Protein AF-A0A8E2AGN6-F1 (afdb_monomer_lite)

Structure (mmCIF, N/CA/C/O backbone):
data_AF-A0A8E2AGN6-F1
#
_entry.id   AF-A0A8E2AGN6-F1
#
loop_
_atom_site.group_PDB
_atom_site.id
_atom_site.type_symbol
_atom_site.label_atom_id
_atom_site.label_alt_id
_atom_site.label_comp_id
_atom_site.label_asym_id
_atom_site.label_entity_id
_atom_site.label_seq_id
_atom_site.pdbx_PDB_ins_code
_atom_site.Cartn_x
_atom_site.Cartn_y
_atom_site.Cartn_z
_atom_site.occupancy
_atom_site.B_iso_or_equiv
_atom_site.auth_seq_id
_atom_site.auth_comp_id
_atom_site.auth_asym_id
_atom_site.auth_atom_id
_atom_site.pdbx_PDB_model_num
ATOM 1 N N . MET A 1 1 ? 11.044 -13.886 -12.024 1.00 54.53 1 MET A N 1
ATOM 2 C CA . MET A 1 1 ? 12.203 -13.247 -11.364 1.00 54.53 1 MET A CA 1
ATOM 3 C C . MET A 1 1 ? 12.486 -14.068 -10.123 1.00 54.53 1 MET A C 1
ATOM 5 O O . MET A 1 1 ? 11.530 -14.394 -9.435 1.00 54.53 1 MET A O 1
ATOM 9 N N . ASN A 1 2 ? 13.735 -14.453 -9.877 1.00 53.62 2 ASN A N 1
ATOM 10 C CA . ASN A 1 2 ? 14.093 -15.436 -8.844 1.00 53.62 2 ASN A CA 1
ATOM 11 C C . ASN A 1 2 ? 14.171 -14.840 -7.422 1.00 53.62 2 ASN A C 1
ATOM 13 O O . ASN A 1 2 ? 14.801 -15.426 -6.552 1.00 53.62 2 ASN A O 1
ATOM 17 N N . GLY A 1 3 ? 13.569 -13.668 -7.179 1.00 63.91 3 GLY A N 1
ATOM 18 C CA . GLY A 1 3 ? 13.611 -12.977 -5.881 1.00 63.91 3 GLY A CA 1
ATOM 19 C C . GLY A 1 3 ? 14.986 -12.423 -5.478 1.00 63.91 3 GLY A C 1
ATOM 20 O O . GLY A 1 3 ? 15.090 -11.757 -4.458 1.00 63.91 3 GLY A O 1
ATOM 21 N N . ASP A 1 4 ? 16.032 -12.645 -6.277 1.00 76.19 4 ASP A N 1
ATOM 22 C CA . ASP A 1 4 ? 17.397 -12.138 -6.058 1.00 76.19 4 ASP A CA 1
ATOM 23 C C . ASP A 1 4 ? 17.616 -10.711 -6.593 1.00 76.19 4 ASP A C 1
ATOM 25 O O . ASP A 1 4 ? 18.697 -10.142 -6.454 1.00 76.19 4 ASP A O 1
ATOM 29 N N . GLY A 1 5 ? 16.582 -10.136 -7.210 1.00 77.50 5 GLY A N 1
ATOM 30 C CA . GLY A 1 5 ? 16.575 -8.794 -7.782 1.00 77.50 5 GLY A CA 1
ATOM 31 C C . GLY A 1 5 ? 17.447 -8.601 -9.019 1.00 77.50 5 GLY A C 1
ATOM 32 O O . GLY A 1 5 ? 17.625 -7.465 -9.464 1.00 77.50 5 GLY A O 1
ATOM 33 N N . THR A 1 6 ? 17.958 -9.687 -9.603 1.00 82.81 6 THR A N 1
ATOM 34 C CA . THR A 1 6 ? 18.711 -9.628 -10.857 1.00 82.81 6 THR A CA 1
ATOM 35 C C . THR A 1 6 ? 17.778 -9.247 -12.010 1.00 82.81 6 THR A C 1
ATOM 37 O O . THR A 1 6 ? 16.736 -9.874 -12.242 1.00 82.81 6 THR A O 1
ATOM 40 N N . ALA A 1 7 ? 18.117 -8.174 -12.731 1.00 84.31 7 ALA A N 1
ATOM 41 C CA . ALA A 1 7 ? 17.384 -7.798 -13.933 1.00 84.31 7 ALA A CA 1
ATOM 42 C C . ALA A 1 7 ? 17.931 -8.578 -15.129 1.00 84.31 7 ALA A C 1
ATOM 44 O O . ALA A 1 7 ? 19.127 -8.831 -15.230 1.00 84.31 7 ALA A O 1
ATOM 45 N N . ARG A 1 8 ? 17.045 -8.946 -16.055 1.00 86.62 8 ARG A N 1
ATOM 46 C CA . ARG A 1 8 ? 17.471 -9.487 -17.349 1.00 86.62 8 ARG A CA 1
ATOM 47 C C . ARG A 1 8 ? 17.956 -8.353 -18.246 1.00 86.62 8 ARG A C 1
ATOM 49 O O . ARG A 1 8 ? 17.418 -7.246 -18.155 1.00 86.62 8 ARG A O 1
ATOM 56 N N . ASP A 1 9 ? 18.879 -8.654 -19.151 1.00 87.69 9 ASP A N 1
ATOM 57 C CA . ASP A 1 9 ? 19.461 -7.673 -20.072 1.00 87.69 9 ASP A CA 1
ATOM 58 C C . ASP A 1 9 ? 18.397 -6.914 -20.876 1.00 87.69 9 ASP A C 1
ATOM 60 O O . ASP A 1 9 ? 18.526 -5.709 -21.072 1.00 87.69 9 ASP A O 1
ATOM 64 N N . GLU A 1 10 ? 17.280 -7.555 -21.246 1.00 91.25 10 GLU A N 1
ATOM 65 C CA . GLU A 1 10 ? 16.210 -6.876 -21.986 1.00 91.25 10 GLU A CA 1
ATOM 66 C C . GLU A 1 10 ? 15.503 -5.794 -21.156 1.00 91.25 10 GLU A C 1
ATOM 68 O O . GLU A 1 10 ? 15.076 -4.776 -21.702 1.00 91.25 10 GLU A O 1
ATOM 73 N N . LEU A 1 11 ? 15.374 -5.996 -19.837 1.00 91.06 11 LEU A N 1
ATOM 74 C CA . LEU A 1 11 ? 14.813 -4.984 -18.936 1.00 91.06 11 LEU A CA 1
ATOM 75 C C . LEU A 1 11 ? 15.785 -3.811 -18.779 1.00 91.06 11 LEU A C 1
ATOM 77 O O . LEU A 1 11 ? 15.355 -2.660 -18.780 1.00 91.06 11 LEU A O 1
ATOM 81 N N . ILE A 1 12 ? 17.082 -4.102 -18.673 1.00 90.00 12 ILE A N 1
ATOM 82 C CA . ILE A 1 12 ? 18.129 -3.079 -18.588 1.00 90.00 12 ILE A CA 1
ATOM 83 C C . ILE A 1 12 ? 18.127 -2.245 -19.874 1.00 90.00 12 ILE A C 1
ATOM 85 O O . ILE A 1 12 ? 18.019 -1.023 -19.812 1.00 90.00 12 ILE A O 1
ATOM 89 N N . ASP A 1 13 ? 18.157 -2.895 -21.038 1.00 92.06 13 ASP A N 1
ATOM 90 C CA . ASP A 1 13 ? 18.119 -2.240 -22.347 1.00 92.06 13 ASP A CA 1
ATOM 91 C C . ASP A 1 13 ? 16.897 -1.338 -22.521 1.00 92.06 13 ASP A C 1
ATOM 93 O O . ASP A 1 13 ? 17.023 -0.208 -23.001 1.00 92.06 13 ASP A O 1
ATOM 97 N N . LEU A 1 14 ? 15.717 -1.820 -22.120 1.00 94.62 14 LEU A N 1
ATOM 98 C CA . LEU A 1 14 ? 14.481 -1.044 -22.170 1.00 94.62 14 LEU A CA 1
ATOM 99 C C . LEU A 1 14 ? 14.589 0.221 -21.308 1.00 94.62 14 LEU A C 1
ATOM 101 O O . LEU A 1 14 ? 14.390 1.324 -21.813 1.00 94.62 14 LEU A O 1
ATOM 105 N N . VAL A 1 15 ? 14.978 0.072 -20.038 1.00 93.38 15 VAL A N 1
ATOM 106 C CA . VAL A 1 15 ? 15.090 1.198 -19.099 1.00 93.38 15 VAL A CA 1
ATOM 107 C C . VAL A 1 15 ? 16.112 2.228 -19.586 1.00 93.38 15 VAL A C 1
ATOM 109 O O . VAL A 1 15 ? 15.839 3.426 -19.535 1.00 93.38 15 VAL A O 1
ATOM 112 N N . LEU A 1 16 ? 17.273 1.805 -20.100 1.00 93.38 16 LEU A N 1
ATOM 113 C CA . LEU A 1 16 ? 18.298 2.738 -20.586 1.00 93.38 16 LEU A CA 1
ATOM 114 C C . LEU A 1 16 ? 17.842 3.502 -21.843 1.00 93.38 16 LEU A C 1
ATOM 116 O O . LEU A 1 16 ? 18.157 4.688 -21.981 1.00 93.38 16 LEU A O 1
ATOM 120 N N . ARG A 1 17 ? 17.077 2.866 -22.741 1.00 95.94 17 ARG A N 1
ATOM 121 C CA . ARG A 1 17 ? 16.480 3.534 -23.914 1.00 95.94 17 ARG A CA 1
ATOM 122 C C . ARG A 1 17 ? 15.378 4.517 -23.523 1.00 95.94 17 ARG A C 1
ATOM 124 O O . ARG A 1 17 ? 15.337 5.622 -24.070 1.00 95.94 17 ARG A O 1
ATOM 131 N N . ASP A 1 18 ? 14.536 4.159 -22.561 1.00 96.88 18 ASP A N 1
ATOM 132 C CA . ASP A 1 18 ? 13.488 5.049 -22.055 1.00 96.88 18 ASP A CA 1
ATOM 133 C C . ASP A 1 18 ? 14.102 6.262 -21.344 1.00 96.88 18 ASP A C 1
ATOM 135 O O . ASP A 1 18 ? 13.720 7.398 -21.625 1.00 96.88 18 ASP A O 1
ATOM 139 N N . LEU A 1 19 ? 15.138 6.057 -20.520 1.00 94.88 19 LEU A N 1
ATOM 140 C CA . LEU A 1 19 ? 15.910 7.146 -19.910 1.00 94.88 19 LEU A CA 1
ATOM 141 C C . LEU A 1 19 ? 16.551 8.052 -20.970 1.00 94.88 19 LEU A C 1
ATOM 143 O O . LEU A 1 19 ? 16.457 9.275 -20.874 1.00 94.88 19 LEU A O 1
ATOM 147 N N . SER A 1 20 ? 17.164 7.473 -22.006 1.00 96.75 20 SER A N 1
ATOM 148 C CA . SER A 1 20 ? 17.709 8.228 -23.143 1.00 96.75 20 SER A CA 1
ATOM 149 C C . SER A 1 20 ? 16.656 9.119 -23.800 1.00 96.75 20 SER A C 1
ATOM 151 O O . SER A 1 20 ? 16.909 10.304 -24.027 1.00 96.75 20 SER A O 1
ATOM 153 N N . THR A 1 21 ? 15.461 8.573 -24.024 1.00 97.56 21 THR A N 1
ATOM 154 C CA . THR A 1 21 ? 14.341 9.276 -24.659 1.00 97.56 21 THR A CA 1
ATOM 155 C C . THR A 1 21 ? 13.797 10.397 -23.773 1.00 97.56 21 THR A C 1
ATOM 157 O O . THR A 1 21 ? 13.652 11.525 -24.239 1.00 97.56 21 THR A O 1
ATOM 160 N N . VAL A 1 22 ? 13.545 10.122 -22.489 1.00 97.69 22 VAL A N 1
ATOM 161 C CA . VAL A 1 22 ? 12.990 11.094 -21.529 1.00 97.69 22 VAL A CA 1
ATOM 162 C C . VAL A 1 22 ? 13.959 12.248 -21.264 1.00 97.69 22 VAL A C 1
ATOM 164 O O . VAL A 1 22 ? 13.531 13.392 -21.116 1.00 97.69 22 VAL A O 1
ATOM 167 N N . HIS A 1 23 ? 15.264 11.971 -21.215 1.00 96.56 23 HIS A N 1
ATOM 168 C CA . HIS A 1 23 ? 16.276 12.975 -20.884 1.00 96.56 23 HIS A CA 1
ATOM 169 C C . HIS A 1 23 ? 16.941 13.627 -22.107 1.00 96.56 23 HIS A C 1
ATOM 171 O O . HIS A 1 23 ? 17.707 14.575 -21.937 1.00 96.56 23 HIS A O 1
ATOM 177 N N . GLY A 1 24 ? 16.687 13.140 -23.328 1.00 96.12 24 GLY A N 1
ATOM 178 C CA . GLY A 1 24 ? 17.333 13.639 -24.549 1.00 96.12 24 GLY A CA 1
ATOM 179 C C . GLY A 1 24 ? 18.852 13.418 -24.569 1.00 96.12 24 GLY A C 1
ATOM 180 O O . GLY A 1 24 ? 19.597 14.186 -25.178 1.00 96.12 24 GLY A O 1
ATOM 181 N N . ILE A 1 25 ? 19.331 12.394 -23.862 1.00 95.19 25 ILE A N 1
ATOM 182 C CA . ILE A 1 25 ? 20.752 12.058 -23.735 1.00 95.19 25 ILE A CA 1
ATOM 183 C C . ILE A 1 25 ? 21.025 10.821 -24.583 1.00 95.19 25 ILE A C 1
ATOM 185 O O . ILE A 1 25 ? 20.284 9.851 -24.495 1.00 95.19 25 ILE A O 1
ATOM 189 N N . ASP A 1 26 ? 22.109 10.825 -25.362 1.00 94.81 26 ASP A N 1
ATOM 190 C CA . ASP A 1 26 ? 22.546 9.654 -26.134 1.00 94.81 26 ASP A CA 1
ATOM 191 C C . ASP A 1 26 ? 22.635 8.397 -25.249 1.00 94.81 26 ASP A C 1
ATOM 193 O O . ASP A 1 26 ? 23.369 8.374 -24.255 1.00 94.81 26 ASP A O 1
ATOM 197 N N . VAL A 1 27 ? 21.901 7.350 -25.640 1.00 94.00 27 VAL A N 1
ATOM 198 C CA . VAL A 1 27 ? 21.807 6.063 -24.942 1.00 94.00 27 VAL A CA 1
ATOM 199 C C . VAL A 1 27 ? 23.179 5.449 -24.655 1.00 94.00 27 VAL A C 1
ATOM 201 O O . VAL A 1 27 ? 23.373 4.829 -23.609 1.00 94.00 27 VAL A O 1
ATOM 204 N N . LYS A 1 28 ? 24.179 5.697 -25.514 1.00 92.19 28 LYS A N 1
ATOM 205 C CA . LYS A 1 28 ? 25.550 5.212 -25.311 1.00 92.19 28 LYS A CA 1
ATOM 206 C C . LYS A 1 28 ? 26.152 5.703 -23.991 1.00 92.19 28 LYS A C 1
ATOM 208 O O . LYS A 1 28 ? 26.858 4.951 -23.325 1.00 92.19 28 LYS A O 1
ATOM 213 N N . LYS A 1 29 ? 25.820 6.925 -23.557 1.00 89.81 29 LYS A N 1
ATOM 214 C CA . LYS A 1 29 ? 26.285 7.476 -22.271 1.00 89.81 29 LYS A CA 1
ATOM 215 C C . LYS A 1 29 ? 25.714 6.722 -21.070 1.00 89.81 29 LYS A C 1
ATOM 217 O O . LYS A 1 29 ? 26.379 6.656 -20.038 1.00 89.81 29 LYS A O 1
ATOM 222 N N . TYR A 1 30 ? 24.506 6.176 -21.193 1.00 88.50 30 TYR A N 1
ATOM 223 C CA . TYR A 1 30 ? 23.890 5.354 -20.154 1.00 88.50 30 TYR A CA 1
ATOM 224 C C . TYR A 1 30 ? 24.485 3.946 -20.132 1.00 88.50 30 TYR A C 1
ATOM 226 O O . TYR A 1 30 ? 24.850 3.472 -19.058 1.00 88.50 30 TYR A O 1
ATOM 234 N N . TYR A 1 31 ? 24.690 3.324 -21.296 1.00 87.12 31 TYR A N 1
ATOM 235 C CA . TYR A 1 31 ? 25.376 2.032 -21.401 1.00 87.12 31 TYR A CA 1
ATOM 236 C C . TYR A 1 31 ? 26.805 2.072 -20.849 1.00 87.12 31 TYR A C 1
ATOM 238 O O . TYR A 1 31 ? 27.179 1.216 -20.044 1.00 87.12 31 TYR A O 1
ATOM 246 N N . ASP A 1 32 ? 27.579 3.099 -21.208 1.00 83.06 32 ASP A N 1
ATOM 247 C CA . ASP A 1 32 ? 28.963 3.282 -20.752 1.00 83.06 32 ASP A CA 1
ATOM 248 C C . ASP A 1 32 ? 29.056 3.444 -19.216 1.00 83.06 32 ASP A C 1
ATOM 250 O O . ASP A 1 32 ? 30.105 3.160 -18.637 1.00 83.06 32 ASP A O 1
ATOM 254 N N . ARG A 1 3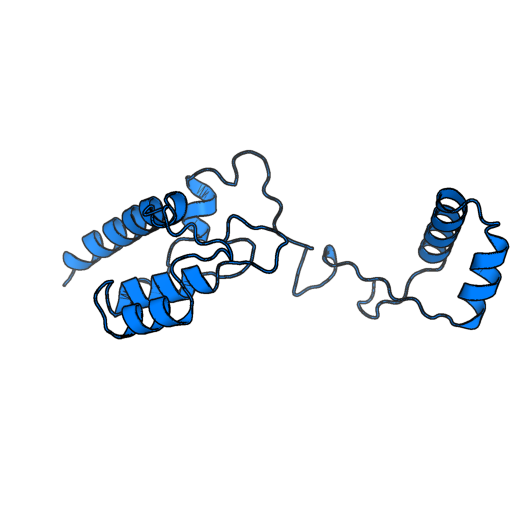3 ? 27.979 3.895 -18.548 1.00 76.38 33 ARG A N 1
ATOM 255 C CA . ARG A 1 33 ? 27.882 3.985 -17.078 1.00 76.38 33 ARG A CA 1
ATOM 256 C C . ARG A 1 33 ? 27.338 2.703 -16.445 1.00 76.38 33 ARG A C 1
ATOM 258 O O . ARG A 1 33 ? 27.940 2.196 -15.510 1.00 76.38 33 ARG A O 1
ATOM 265 N N . SER A 1 34 ? 26.241 2.159 -16.973 1.00 71.50 34 SER A N 1
ATOM 266 C CA . SER A 1 34 ? 25.584 0.951 -16.452 1.00 71.50 34 SER A CA 1
ATOM 267 C C . SER A 1 34 ? 26.510 -0.270 -16.471 1.00 71.50 34 SER A C 1
ATOM 269 O O . SER A 1 34 ? 26.563 -1.023 -15.502 1.00 71.50 34 SER A O 1
ATOM 271 N N . SER A 1 35 ? 27.271 -0.444 -17.556 1.00 63.78 35 SER A N 1
ATOM 272 C CA . SER A 1 35 ? 28.198 -1.572 -17.745 1.00 63.78 35 SER A CA 1
ATOM 273 C C . SER A 1 35 ? 29.396 -1.575 -16.790 1.00 63.78 35 SER A C 1
ATOM 275 O O . SER A 1 35 ? 30.041 -2.608 -16.633 1.00 63.78 35 SER A O 1
ATOM 277 N N . ARG A 1 36 ? 29.714 -0.438 -16.157 1.00 59.50 36 ARG A N 1
ATOM 278 C CA . ARG A 1 36 ? 30.848 -0.331 -15.226 1.00 59.50 36 ARG A CA 1
ATOM 279 C C . ARG A 1 36 ? 30.507 -0.825 -13.831 1.00 59.50 36 ARG A C 1
ATOM 281 O O . ARG A 1 36 ? 31.372 -1.396 -13.177 1.00 59.50 36 ARG A O 1
ATOM 288 N N . ASP A 1 37 ? 29.261 -0.627 -13.416 1.00 63.28 37 ASP A N 1
ATOM 289 C CA . ASP A 1 37 ? 28.889 -0.804 -12.017 1.00 63.28 37 ASP A CA 1
ATOM 290 C C . ASP A 1 37 ? 27.989 -2.027 -11.792 1.00 63.28 37 ASP A C 1
ATOM 292 O O . ASP A 1 37 ? 27.896 -2.481 -10.655 1.00 63.28 37 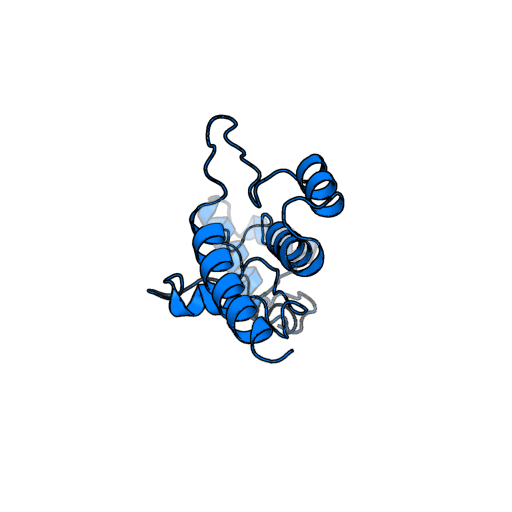ASP A O 1
ATOM 296 N N . ASN A 1 38 ? 27.324 -2.567 -12.833 1.00 67.81 38 ASN A N 1
ATOM 297 C CA . ASN A 1 38 ? 26.319 -3.648 -12.720 1.00 67.81 38 ASN A CA 1
ATOM 298 C C . ASN A 1 38 ? 25.341 -3.450 -11.540 1.00 67.81 38 ASN A C 1
ATOM 300 O O . ASN A 1 38 ? 24.771 -4.394 -11.000 1.00 67.81 38 ASN A O 1
ATOM 304 N N . ALA A 1 39 ? 25.145 -2.195 -11.138 1.00 75.25 39 ALA A N 1
ATOM 305 C CA . ALA A 1 39 ? 24.488 -1.816 -9.903 1.00 75.25 39 ALA A CA 1
ATOM 306 C C . ALA A 1 39 ? 23.018 -1.529 -10.191 1.00 75.25 39 ALA A C 1
ATOM 308 O O . ALA A 1 39 ? 22.570 -0.384 -10.167 1.00 75.25 39 ALA A O 1
ATOM 309 N N . HIS A 1 40 ? 22.270 -2.574 -10.524 1.00 83.62 40 HIS A N 1
ATOM 310 C CA . HIS A 1 40 ? 20.826 -2.497 -10.677 1.00 83.62 40 HIS A CA 1
ATOM 311 C C . HIS A 1 40 ? 20.157 -3.579 -9.834 1.00 83.62 40 HIS A C 1
ATOM 313 O O . HIS A 1 40 ? 20.700 -4.660 -9.624 1.00 83.62 40 HIS A O 1
ATOM 319 N N . PHE A 1 41 ? 18.960 -3.267 -9.355 1.00 87.81 41 PHE A N 1
ATOM 320 C CA . PHE A 1 41 ? 18.118 -4.193 -8.618 1.00 87.81 41 PHE A CA 1
ATOM 321 C C . PHE A 1 41 ? 16.679 -3.970 -9.065 1.00 87.81 41 PHE A C 1
ATOM 323 O O . PHE A 1 41 ? 16.157 -2.859 -8.956 1.00 87.81 41 PHE A O 1
ATOM 330 N N . ALA A 1 42 ? 16.050 -5.010 -9.601 1.00 90.69 42 ALA A N 1
ATOM 331 C CA . ALA A 1 42 ? 14.665 -4.963 -10.043 1.00 90.69 42 ALA A CA 1
ATOM 332 C C . ALA A 1 42 ? 13.790 -5.767 -9.082 1.00 90.69 42 ALA A C 1
ATOM 334 O O . ALA A 1 42 ? 14.072 -6.928 -8.801 1.00 90.69 42 ALA A O 1
ATOM 335 N N . TRP A 1 43 ? 12.697 -5.168 -8.615 1.00 91.25 43 TRP A N 1
ATOM 336 C CA . TRP A 1 43 ? 11.739 -5.846 -7.748 1.00 91.25 43 TRP A CA 1
ATOM 337 C C . TRP A 1 43 ? 10.368 -5.932 -8.403 1.00 91.25 43 TRP A C 1
ATOM 339 O O . TRP A 1 43 ? 9.883 -4.958 -8.978 1.00 91.25 43 TRP A O 1
ATOM 349 N N . ASN A 1 44 ? 9.732 -7.097 -8.288 1.00 91.75 44 ASN A N 1
ATOM 350 C CA . ASN A 1 44 ? 8.360 -7.311 -8.726 1.00 91.75 44 ASN A CA 1
ATOM 351 C C . ASN A 1 44 ? 7.514 -7.777 -7.540 1.00 91.75 44 ASN A C 1
ATOM 353 O O . ASN A 1 44 ? 7.518 -8.958 -7.198 1.00 91.75 44 ASN A O 1
ATOM 357 N N . TRP A 1 45 ? 6.753 -6.848 -6.964 1.00 93.31 45 TRP A N 1
ATOM 358 C CA . TRP A 1 45 ? 5.859 -7.101 -5.833 1.00 93.31 45 TRP A CA 1
ATOM 359 C C . TRP A 1 45 ? 4.807 -8.183 -6.103 1.00 93.31 45 TRP A C 1
ATOM 361 O O . TRP A 1 45 ? 4.441 -8.922 -5.197 1.00 93.31 45 TRP A O 1
ATOM 371 N N . SER A 1 46 ? 4.353 -8.339 -7.350 1.00 92.50 46 SER A N 1
ATOM 372 C CA . SER A 1 46 ? 3.393 -9.389 -7.720 1.00 92.50 46 SER A CA 1
ATOM 373 C C . SER A 1 46 ? 3.993 -10.795 -7.713 1.00 92.50 46 SER A C 1
ATOM 375 O O . SER A 1 46 ? 3.247 -11.768 -7.699 1.00 92.50 46 SER A O 1
ATOM 377 N N . ALA A 1 47 ? 5.321 -10.912 -7.769 1.00 91.00 47 ALA A N 1
ATOM 378 C CA . ALA A 1 47 ? 6.025 -12.190 -7.713 1.00 91.00 47 ALA A CA 1
ATOM 379 C C . ALA A 1 47 ? 6.536 -12.531 -6.301 1.00 91.00 47 ALA A C 1
ATOM 381 O O . ALA A 1 47 ? 7.054 -13.627 -6.098 1.00 91.00 47 ALA A O 1
ATOM 382 N N . ASP A 1 48 ? 6.419 -11.607 -5.345 1.00 91.31 48 ASP A N 1
ATOM 383 C CA . ASP A 1 48 ? 6.791 -11.833 -3.951 1.00 91.31 48 ASP A CA 1
ATOM 384 C C . ASP A 1 48 ? 5.735 -12.735 -3.274 1.00 91.31 48 ASP A C 1
ATOM 386 O O . ASP A 1 48 ? 4.557 -12.374 -3.277 1.00 91.31 48 ASP A O 1
ATOM 390 N N . PRO A 1 49 ? 6.110 -13.886 -2.679 1.00 92.12 49 PRO A N 1
ATOM 391 C CA . PRO A 1 49 ? 5.162 -14.819 -2.063 1.00 92.12 49 PRO A CA 1
ATOM 392 C C . PRO A 1 49 ? 4.491 -14.293 -0.783 1.00 92.12 49 PRO A C 1
ATOM 394 O O . PRO A 1 49 ? 3.487 -14.855 -0.344 1.00 92.12 49 PRO A O 1
ATOM 397 N N . HIS A 1 50 ? 5.042 -13.252 -0.159 1.00 91.62 50 HIS A N 1
ATOM 398 C CA . HIS A 1 50 ? 4.513 -12.630 1.053 1.00 91.62 50 HIS A CA 1
ATOM 399 C C . HIS A 1 50 ? 3.655 -11.400 0.756 1.00 91.62 50 HIS A C 1
ATOM 401 O O . HIS A 1 50 ? 2.732 -11.122 1.520 1.00 91.62 50 HIS A O 1
ATOM 407 N N . ALA A 1 51 ? 3.933 -10.681 -0.336 1.00 90.88 51 ALA A N 1
ATOM 408 C CA . ALA A 1 51 ? 3.131 -9.529 -0.751 1.00 90.88 51 ALA A CA 1
ATOM 409 C C . ALA A 1 51 ? 2.034 -9.900 -1.764 1.00 90.88 51 ALA A C 1
ATOM 411 O O . ALA A 1 51 ? 0.919 -9.391 -1.681 1.00 90.88 51 ALA A O 1
ATOM 412 N N . MET A 1 52 ? 2.333 -10.803 -2.708 1.00 92.31 52 MET A N 1
ATOM 413 C CA . MET A 1 52 ? 1.435 -11.275 -3.776 1.00 92.31 52 MET A CA 1
ATOM 414 C C . MET A 1 52 ? 0.786 -10.148 -4.601 1.00 92.31 52 MET A C 1
ATOM 416 O O . MET A 1 52 ? -0.274 -10.317 -5.204 1.00 92.31 52 MET A O 1
ATOM 420 N N . GLY A 1 53 ? 1.428 -8.984 -4.642 1.00 94.19 53 GLY A N 1
ATOM 421 C CA . GLY A 1 53 ? 0.883 -7.744 -5.177 1.00 94.19 53 GLY A CA 1
ATOM 422 C C . GLY A 1 53 ? 1.582 -6.538 -4.559 1.00 94.19 53 GLY A C 1
ATOM 423 O O . GLY A 1 53 ? 2.306 -6.665 -3.577 1.00 94.19 53 GLY A O 1
ATOM 424 N N . ALA A 1 54 ? 1.399 -5.362 -5.159 1.00 93.88 54 ALA A N 1
ATOM 425 C CA . ALA A 1 54 ? 1.991 -4.128 -4.639 1.00 93.88 54 ALA A CA 1
ATOM 426 C C . ALA A 1 54 ? 1.150 -3.512 -3.510 1.00 93.88 54 ALA A C 1
ATOM 428 O O . ALA A 1 54 ? 1.692 -3.096 -2.493 1.00 93.88 54 ALA A O 1
ATOM 429 N N . PHE A 1 55 ? -0.165 -3.436 -3.712 1.00 93.75 55 PHE A N 1
ATOM 430 C CA . PHE A 1 55 ? -1.142 -2.847 -2.795 1.00 93.75 55 PHE A CA 1
ATOM 431 C C . PHE A 1 55 ? -2.558 -3.220 -3.248 1.00 93.75 55 PHE A C 1
ATOM 433 O O . PHE A 1 55 ? -2.766 -3.647 -4.391 1.00 93.75 55 PHE A O 1
ATOM 440 N N . ALA A 1 56 ? -3.539 -3.030 -2.373 1.00 91.50 56 ALA A N 1
ATOM 441 C CA . ALA A 1 56 ? -4.941 -3.197 -2.688 1.00 91.50 56 ALA A CA 1
ATOM 442 C C . ALA A 1 56 ? -5.397 -2.130 -3.687 1.00 91.50 56 ALA A C 1
ATOM 444 O O . ALA A 1 56 ? -5.333 -0.926 -3.451 1.00 91.50 56 ALA A O 1
ATOM 445 N N . PHE A 1 57 ? -5.927 -2.577 -4.818 1.00 91.44 57 PHE A N 1
ATOM 446 C CA . PHE A 1 57 ? -6.593 -1.701 -5.768 1.00 91.44 57 PHE A CA 1
ATOM 447 C C . PHE A 1 57 ? -7.965 -2.277 -6.072 1.00 91.44 57 PHE A C 1
ATOM 449 O O . PHE A 1 57 ? -8.113 -3.217 -6.851 1.00 91.44 57 PHE A O 1
ATOM 456 N N . PHE A 1 58 ? -8.962 -1.754 -5.367 1.00 90.12 58 PHE A N 1
ATOM 457 C CA . PHE A 1 58 ? -10.322 -2.255 -5.442 1.00 90.12 58 PHE A CA 1
ATOM 458 C C . PHE A 1 58 ? -10.947 -1.894 -6.788 1.00 90.12 58 PHE A C 1
ATOM 460 O O . PHE A 1 58 ? -10.897 -0.752 -7.243 1.00 90.12 58 PHE A O 1
ATOM 467 N N . GLY A 1 59 ? -11.548 -2.893 -7.421 1.00 90.38 59 GLY A N 1
ATOM 468 C CA . GLY A 1 59 ? -12.381 -2.728 -8.594 1.00 90.38 59 GLY A CA 1
ATOM 469 C C . GLY A 1 59 ? -13.699 -2.013 -8.275 1.00 90.38 59 GLY A C 1
ATOM 470 O O . GLY A 1 59 ? -14.005 -1.711 -7.114 1.00 90.38 59 GLY A O 1
ATOM 471 N N . PRO A 1 60 ? -14.517 -1.756 -9.310 1.00 90.19 60 PRO A N 1
ATOM 472 C CA . PRO A 1 60 ? -15.814 -1.116 -9.142 1.00 90.19 60 PRO A CA 1
ATOM 473 C C . PRO A 1 60 ? -16.651 -1.824 -8.072 1.00 90.19 60 PRO A C 1
ATOM 475 O O . PRO A 1 60 ? -16.687 -3.052 -8.030 1.00 90.19 60 PRO A O 1
ATOM 478 N N . GLN A 1 61 ? -17.330 -1.049 -7.222 1.00 86.38 61 GLN A N 1
ATOM 479 C CA . GLN A 1 61 ? -18.219 -1.539 -6.157 1.00 86.38 61 GLN A CA 1
ATOM 480 C C . GLN A 1 61 ? -17.534 -2.289 -4.992 1.00 86.38 61 GLN A C 1
ATOM 482 O O . GLN A 1 61 ? -18.196 -2.541 -3.993 1.00 86.38 61 GLN A O 1
ATOM 487 N N . GLN A 1 62 ? -16.234 -2.609 -5.029 1.00 85.62 62 GLN A N 1
ATOM 488 C CA . GLN A 1 62 ? -15.598 -3.388 -3.947 1.00 85.62 62 GLN A CA 1
ATOM 489 C C . GLN A 1 62 ? -15.410 -2.607 -2.637 1.00 85.62 62 GLN A C 1
ATOM 491 O O . GLN A 1 62 ? -15.353 -3.208 -1.567 1.00 85.62 62 GLN A O 1
ATOM 496 N N . PHE A 1 63 ? -15.365 -1.274 -2.706 1.00 83.94 63 PHE A N 1
ATOM 497 C CA . PHE A 1 63 ? -15.413 -0.416 -1.517 1.00 83.94 63 PHE A CA 1
ATOM 498 C C . PHE A 1 63 ? -16.817 -0.256 -0.934 1.00 83.94 63 PHE A C 1
ATOM 500 O O . PHE A 1 63 ? -16.945 0.202 0.198 1.00 83.94 63 PHE A O 1
ATOM 507 N N . ASN A 1 64 ? -17.862 -0.608 -1.690 1.00 78.94 64 ASN A N 1
ATOM 508 C CA . ASN A 1 64 ? -19.219 -0.475 -1.188 1.00 78.94 64 ASN A CA 1
ATOM 509 C C . ASN A 1 64 ? -19.506 -1.498 -0.087 1.00 78.94 64 ASN A C 1
ATOM 511 O O . ASN A 1 64 ? -18.847 -2.535 0.030 1.00 78.94 64 ASN A O 1
ATOM 515 N N . ASP A 1 65 ? -20.499 -1.139 0.725 1.00 64.62 65 ASP A N 1
ATOM 516 C CA . ASP A 1 65 ? -20.696 -1.571 2.110 1.00 64.62 65 ASP A CA 1
ATOM 517 C C . ASP A 1 65 ? -20.617 -3.078 2.386 1.00 64.62 65 ASP A C 1
ATOM 519 O O . ASP A 1 65 ? -20.314 -3.456 3.508 1.00 64.62 65 ASP A O 1
ATOM 523 N N . GLU A 1 66 ? -20.865 -3.968 1.427 1.00 76.50 66 GLU A N 1
ATOM 524 C CA . GLU A 1 66 ? -20.894 -5.406 1.720 1.00 76.50 66 GLU A CA 1
ATOM 525 C C . GLU A 1 66 ? -19.511 -6.058 1.787 1.00 76.50 66 GLU A C 1
ATOM 527 O O . GLU A 1 66 ? -19.277 -6.875 2.670 1.00 76.50 66 GLU A O 1
ATOM 532 N N . MET A 1 67 ? -18.572 -5.736 0.895 1.00 82.81 67 MET A N 1
ATOM 533 C CA . MET A 1 67 ? -17.285 -6.449 0.869 1.00 82.81 67 MET A CA 1
ATOM 534 C C . MET A 1 67 ? -16.286 -5.831 1.847 1.00 82.81 67 MET A C 1
ATOM 536 O O . MET A 1 67 ? -15.760 -6.515 2.728 1.00 82.81 67 MET A O 1
ATOM 540 N N . TYR A 1 68 ? -16.028 -4.532 1.699 1.00 84.50 68 TYR A N 1
ATOM 541 C CA . TYR A 1 68 ? -15.032 -3.835 2.508 1.00 84.50 68 TYR A CA 1
ATOM 542 C C . TYR A 1 68 ? -15.382 -3.869 3.999 1.00 84.50 68 TYR A C 1
ATOM 544 O O . TYR A 1 68 ? -14.513 -4.117 4.837 1.00 84.50 68 TYR A O 1
ATOM 552 N N . ALA A 1 69 ? -16.663 -3.717 4.348 1.00 79.69 69 ALA A N 1
ATOM 553 C CA . ALA A 1 69 ? -17.062 -3.782 5.745 1.00 79.69 69 ALA A CA 1
ATOM 554 C C . ALA A 1 69 ? -16.857 -5.164 6.364 1.00 79.69 69 ALA A C 1
ATOM 556 O O . ALA A 1 69 ? -16.436 -5.250 7.516 1.00 79.69 69 ALA A O 1
ATOM 557 N N . GLN A 1 70 ? -17.113 -6.245 5.621 1.00 82.81 70 GLN A N 1
ATOM 558 C CA . GLN A 1 70 ? -16.893 -7.607 6.116 1.00 82.81 70 GLN A CA 1
ATOM 559 C C . GLN A 1 70 ? -15.408 -7.867 6.381 1.00 82.81 70 GLN A C 1
ATOM 561 O O . GLN A 1 70 ? -15.063 -8.436 7.413 1.00 82.81 70 GLN A O 1
ATOM 566 N N . ILE A 1 71 ? -14.520 -7.372 5.515 1.00 85.19 71 ILE A N 1
ATOM 567 C CA . ILE A 1 71 ? -13.063 -7.465 5.711 1.00 85.19 71 ILE A CA 1
ATOM 568 C C . ILE A 1 71 ? -12.618 -6.663 6.946 1.00 85.19 71 ILE A C 1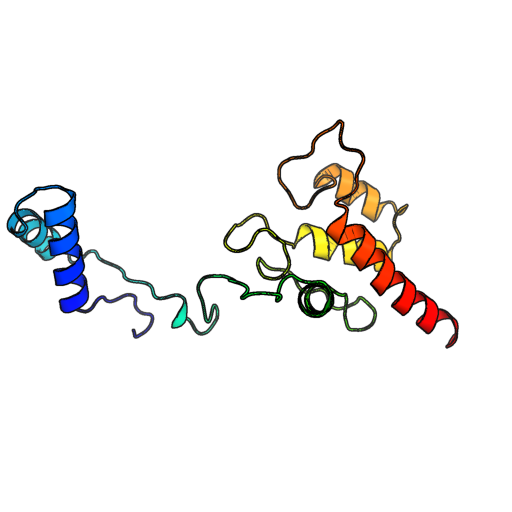
ATOM 570 O O . ILE A 1 71 ? -11.756 -7.103 7.709 1.00 85.19 71 ILE A O 1
ATOM 574 N N . CYS A 1 72 ? -13.220 -5.496 7.174 1.00 84.00 72 CYS A N 1
ATOM 575 C CA . CYS A 1 72 ? -12.910 -4.640 8.318 1.00 84.00 72 CYS A CA 1
ATOM 576 C C . CYS A 1 72 ? -13.565 -5.097 9.633 1.00 84.00 72 CYS A C 1
ATOM 578 O O . CYS A 1 72 ? -13.196 -4.597 10.705 1.00 84.00 72 CYS A O 1
ATOM 580 N N . SER A 1 73 ? -14.525 -6.021 9.570 1.00 81.44 73 SER A N 1
ATOM 581 C CA . SER A 1 73 ? -15.305 -6.465 10.721 1.00 81.44 73 SER A CA 1
ATOM 582 C C . SER A 1 73 ? -14.486 -7.356 11.658 1.00 81.44 73 SER A C 1
ATOM 584 O O . SER A 1 73 ? -13.733 -8.218 11.201 1.00 81.44 73 SER A O 1
ATOM 586 N N . PRO A 1 74 ? -14.635 -7.201 12.985 1.00 84.75 74 PRO A N 1
ATOM 587 C CA . PRO A 1 74 ? -14.008 -8.109 13.934 1.00 84.75 74 PRO A CA 1
ATOM 588 C C . PRO A 1 74 ? -14.555 -9.535 13.789 1.00 84.75 74 PRO A C 1
ATOM 590 O O . PRO A 1 74 ? -15.766 -9.755 13.774 1.00 84.75 74 PRO A O 1
ATOM 593 N N . ALA A 1 75 ? -13.656 -10.513 13.753 1.00 86.56 75 ALA A N 1
ATOM 594 C CA . ALA A 1 75 ? -13.958 -11.938 13.706 1.00 86.56 75 ALA A CA 1
ATOM 595 C C . ALA A 1 75 ? -13.638 -12.619 15.050 1.00 86.56 75 ALA A C 1
ATOM 597 O O . ALA A 1 75 ? -13.074 -12.013 15.967 1.00 86.56 75 ALA A O 1
ATOM 598 N N . ALA A 1 76 ? -14.018 -13.895 15.186 1.00 89.94 76 ALA A N 1
ATOM 599 C CA . ALA A 1 76 ? -13.752 -14.713 16.376 1.00 89.94 76 ALA A CA 1
ATOM 600 C C . ALA A 1 76 ? -14.186 -14.037 17.697 1.00 89.94 76 ALA A C 1
ATOM 602 O O . ALA A 1 76 ? -13.411 -13.949 18.651 1.00 89.94 76 ALA A O 1
ATOM 603 N N . HIS A 1 77 ? -15.423 -13.525 17.741 1.00 83.12 77 HIS A N 1
ATOM 604 C CA . HIS A 1 77 ? -15.971 -12.773 18.882 1.00 83.12 77 HIS A CA 1
ATOM 605 C C . HIS A 1 77 ? -15.109 -11.557 19.273 1.00 83.12 77 HIS A C 1
ATOM 607 O O . HIS A 1 77 ? -14.870 -11.297 20.451 1.00 83.12 77 HIS A O 1
ATOM 613 N N . GLY A 1 78 ? -14.587 -10.844 18.272 1.00 81.75 78 GLY A N 1
ATOM 614 C CA . GLY A 1 78 ? -13.758 -9.654 18.462 1.00 81.75 78 GLY A CA 1
ATOM 615 C C . GLY A 1 78 ? -12.303 -9.927 18.843 1.00 81.75 78 GLY A C 1
ATOM 616 O O . GLY A 1 78 ? -11.566 -8.987 19.126 1.00 81.75 78 GLY A O 1
ATOM 617 N N . LYS A 1 79 ? -11.866 -11.193 18.842 1.00 87.06 79 LYS A N 1
ATOM 618 C CA . LYS A 1 79 ? -10.473 -11.586 19.124 1.00 87.06 79 LYS A CA 1
ATOM 619 C C . LYS A 1 79 ? -9.567 -11.526 17.894 1.00 87.06 79 LYS A C 1
ATOM 621 O O . LYS A 1 79 ? -8.351 -11.573 18.045 1.00 87.06 79 LYS A O 1
ATOM 626 N N . LEU A 1 80 ? -10.145 -11.443 16.696 1.00 89.81 80 LEU A N 1
ATOM 627 C CA . LEU A 1 80 ? -9.416 -11.320 15.439 1.00 89.81 80 LEU A CA 1
ATOM 628 C C . LEU A 1 80 ? -9.842 -10.032 14.735 1.00 89.81 80 LEU A C 1
ATOM 630 O O . LEU A 1 80 ? -11.012 -9.865 14.402 1.00 89.81 80 LEU A O 1
ATOM 634 N N . LEU A 1 81 ? -8.890 -9.135 14.495 1.00 89.25 81 LEU A N 1
ATOM 635 C CA . LEU A 1 81 ? -9.080 -7.949 13.668 1.00 89.25 81 LEU A CA 1
ATOM 636 C C . LEU A 1 81 ? -7.992 -7.925 12.600 1.00 89.25 81 LEU A C 1
ATOM 638 O O . LEU A 1 81 ? -6.815 -8.103 12.915 1.00 89.25 81 LEU A O 1
ATOM 642 N N . PHE A 1 82 ? -8.385 -7.695 11.351 1.00 89.31 82 PHE A N 1
ATOM 643 C CA . PHE A 1 82 ? -7.436 -7.480 10.268 1.00 89.31 82 PHE A CA 1
ATOM 644 C C . PHE A 1 82 ? -6.923 -6.039 10.285 1.00 89.31 82 PHE A C 1
ATOM 646 O O . PHE A 1 82 ? -7.681 -5.103 10.550 1.00 89.31 82 PHE A O 1
ATOM 653 N N . ALA A 1 83 ? -5.631 -5.894 10.004 1.00 89.88 83 ALA A N 1
ATOM 654 C CA . ALA A 1 83 ? -4.929 -4.631 9.832 1.00 89.88 83 ALA A CA 1
ATOM 655 C C . ALA A 1 83 ? -4.001 -4.740 8.610 1.00 89.88 83 ALA A C 1
ATOM 657 O O . ALA A 1 83 ? -3.667 -5.837 8.166 1.00 89.88 83 ALA A O 1
ATOM 658 N N . GLY A 1 84 ? -3.582 -3.598 8.082 1.00 88.69 84 GLY A N 1
ATOM 659 C CA . GLY A 1 84 ? -2.928 -3.438 6.784 1.00 88.69 84 GLY A CA 1
ATOM 660 C C . GLY A 1 84 ? -3.693 -2.489 5.856 1.00 88.69 84 GLY A C 1
ATOM 661 O O . GLY A 1 84 ? -4.856 -2.156 6.107 1.00 88.69 84 GLY A O 1
ATOM 662 N N . GLU A 1 85 ? -3.033 -2.042 4.792 1.00 89.75 85 GLU A N 1
ATOM 663 C CA . GLU A 1 85 ? -3.558 -1.017 3.875 1.00 89.75 85 GLU A CA 1
ATOM 664 C C . GLU A 1 85 ? -4.871 -1.421 3.199 1.00 89.75 85 GLU A C 1
ATOM 666 O O . GLU A 1 85 ? -5.783 -0.611 3.158 1.00 89.75 85 GLU A O 1
ATOM 671 N N . ALA A 1 86 ? -5.062 -2.699 2.863 1.00 89.56 86 ALA A N 1
ATOM 672 C CA . ALA A 1 86 ? -6.321 -3.222 2.316 1.00 89.56 86 ALA A CA 1
ATOM 673 C C . ALA A 1 86 ? -7.548 -3.106 3.254 1.00 89.56 86 ALA A C 1
ATOM 675 O O . ALA A 1 86 ? -8.661 -3.470 2.877 1.00 89.56 86 ALA A O 1
ATOM 676 N N . THR A 1 87 ? -7.343 -2.679 4.506 1.00 88.31 87 THR A N 1
ATOM 677 C CA . THR A 1 87 ? -8.386 -2.515 5.538 1.00 88.31 87 THR A CA 1
ATOM 678 C C . THR A 1 87 ? -8.487 -1.071 6.052 1.00 88.31 87 THR A C 1
ATOM 680 O O . THR A 1 87 ? -8.989 -0.837 7.159 1.00 88.31 87 THR A O 1
ATOM 683 N N . SER A 1 88 ? -7.960 -0.117 5.277 1.00 82.56 88 SER A N 1
ATOM 684 C CA . SER A 1 88 ? -8.186 1.327 5.414 1.00 82.56 88 SER A CA 1
ATOM 685 C C . SER A 1 88 ? -8.706 1.893 4.089 1.00 82.56 88 SER A C 1
ATOM 687 O O . SER A 1 88 ? -8.618 1.245 3.050 1.00 82.56 88 SER A O 1
ATOM 689 N N . SER A 1 89 ? -9.227 3.123 4.086 1.00 78.75 89 SER A N 1
ATOM 690 C CA . SER A 1 89 ? -9.545 3.812 2.824 1.00 78.75 89 SER A CA 1
ATOM 691 C C . SER A 1 89 ? -8.311 4.459 2.173 1.00 78.75 89 SER A C 1
ATOM 693 O O . SER A 1 89 ? -8.414 5.069 1.110 1.00 78.75 89 SER A O 1
ATOM 695 N N . CYS A 1 90 ? -7.126 4.285 2.767 1.00 81.19 90 CYS A N 1
ATOM 696 C CA . CYS A 1 90 ? -5.851 4.822 2.295 1.00 81.19 90 CYS A CA 1
ATOM 697 C C . CYS A 1 90 ? -4.963 3.725 1.694 1.00 81.19 90 CYS A C 1
ATOM 699 O O . CYS A 1 90 ? -3.838 3.490 2.139 1.00 81.19 90 CYS A O 1
ATOM 701 N N . HIS A 1 91 ? -5.482 3.030 0.685 1.00 87.69 91 HIS A N 1
ATOM 702 C CA . HIS A 1 91 ? -4.720 2.001 -0.016 1.00 87.69 91 HIS A CA 1
ATOM 703 C C . HIS A 1 91 ? -3.402 2.546 -0.580 1.00 87.69 91 HIS A C 1
ATOM 705 O O . HIS A 1 91 ? -3.317 3.715 -0.963 1.00 87.69 91 HIS A O 1
ATOM 711 N N . ALA A 1 92 ? -2.392 1.682 -0.676 1.00 90.06 92 ALA A N 1
ATOM 712 C CA . ALA A 1 92 ? -1.048 1.994 -1.176 1.00 90.06 92 ALA A CA 1
ATOM 713 C C . ALA A 1 92 ? -0.229 3.010 -0.349 1.00 90.06 92 ALA A C 1
ATOM 715 O O . ALA A 1 92 ? 0.891 3.348 -0.742 1.00 90.06 92 ALA A O 1
ATOM 716 N N . TRP A 1 93 ? -0.733 3.471 0.799 1.00 86.81 93 TRP A N 1
ATOM 717 C CA . TRP A 1 93 ? -0.031 4.403 1.682 1.00 86.81 93 TRP A CA 1
ATOM 718 C C . TRP A 1 93 ? 0.291 3.777 3.040 1.00 86.81 93 TRP A C 1
ATOM 720 O O . TRP A 1 93 ? -0.388 2.880 3.529 1.00 86.81 93 TRP A O 1
ATOM 730 N N . VAL A 1 94 ? 1.340 4.296 3.685 1.00 82.50 94 VAL A N 1
ATOM 731 C CA . VAL A 1 94 ? 1.777 3.848 5.023 1.00 82.50 94 VAL A CA 1
ATOM 732 C C . VAL A 1 94 ? 0.732 4.167 6.101 1.00 82.50 94 VAL A C 1
ATOM 734 O O . VAL A 1 94 ? 0.680 3.505 7.135 1.00 82.50 94 VAL A O 1
ATOM 737 N N . ALA A 1 95 ? -0.102 5.182 5.867 1.00 71.00 95 ALA A N 1
ATOM 738 C CA . ALA A 1 95 ? -1.194 5.563 6.750 1.00 71.00 95 ALA A CA 1
ATOM 739 C C . ALA A 1 95 ? -2.297 4.493 6.707 1.00 71.00 95 ALA A C 1
ATOM 741 O O . ALA A 1 95 ? -3.211 4.575 5.894 1.00 71.00 95 ALA A O 1
ATOM 742 N N . ALA A 1 96 ? -2.199 3.447 7.527 1.00 64.44 96 ALA A N 1
ATOM 743 C CA . ALA A 1 96 ? -3.154 2.347 7.450 1.00 64.44 96 ALA A CA 1
ATOM 744 C C . ALA A 1 96 ? -3.471 1.688 8.799 1.00 64.44 96 ALA A C 1
ATOM 746 O O . ALA A 1 96 ? -2.559 1.334 9.552 1.00 64.44 96 ALA A O 1
ATOM 747 N N . SER A 1 97 ? -4.788 1.531 9.028 1.00 71.31 97 SER A N 1
ATOM 748 C CA . SER A 1 97 ? -5.634 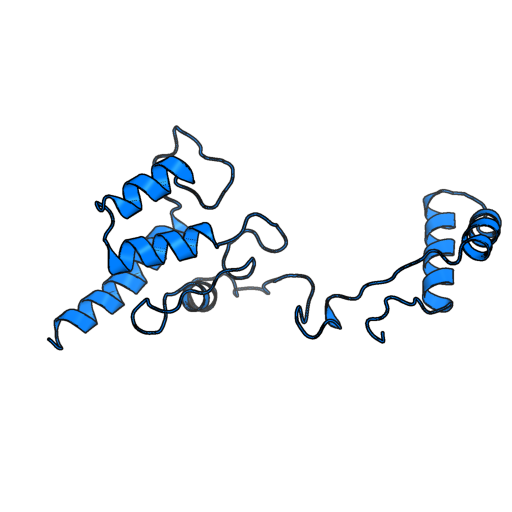0.587 9.809 1.00 71.31 97 SER A CA 1
ATOM 749 C C . SER A 1 97 ? -5.163 -0.061 11.118 1.00 71.31 97 SER A C 1
ATOM 751 O O . SER A 1 97 ? -5.989 -0.594 11.860 1.00 71.31 97 SER A O 1
ATOM 753 N N . SER A 1 98 ? -3.880 -0.027 11.459 1.00 84.69 98 SER A N 1
ATOM 754 C CA . SER A 1 98 ? -3.354 -0.507 12.739 1.00 84.69 98 SER A CA 1
ATOM 755 C C . SER A 1 98 ? -3.993 0.237 13.913 1.00 84.69 98 SER A C 1
ATOM 757 O O . SER A 1 98 ? -4.414 -0.397 14.881 1.00 84.69 98 SER A O 1
ATOM 759 N N . TRP A 1 99 ? -4.170 1.558 13.787 1.00 87.81 99 TRP A N 1
ATOM 760 C CA . TRP A 1 99 ? -4.918 2.371 14.747 1.00 87.81 99 TRP A CA 1
ATOM 761 C C . TRP A 1 99 ? -6.347 1.841 14.928 1.00 87.81 99 TRP A C 1
ATOM 763 O O . TRP A 1 99 ? -6.760 1.556 16.052 1.00 87.81 99 TRP A O 1
ATOM 773 N N . ARG A 1 100 ? -7.068 1.605 13.821 1.00 85.69 100 ARG A N 1
ATOM 774 C CA . ARG A 1 100 ? -8.446 1.088 13.818 1.00 85.69 100 ARG A CA 1
ATOM 775 C C . ARG A 1 100 ? -8.552 -0.284 14.482 1.00 85.69 100 ARG A C 1
ATOM 777 O O . ARG A 1 100 ? -9.476 -0.516 15.260 1.00 85.69 100 ARG A O 1
ATOM 784 N N . ALA A 1 101 ? -7.622 -1.195 14.199 1.00 88.69 101 ALA A N 1
ATOM 785 C CA . ALA A 1 101 ? -7.617 -2.530 14.790 1.00 88.69 101 ALA A CA 1
ATOM 786 C C . ALA A 1 101 ? -7.395 -2.481 16.313 1.00 88.69 101 ALA A C 1
ATOM 788 O O . ALA A 1 101 ? -8.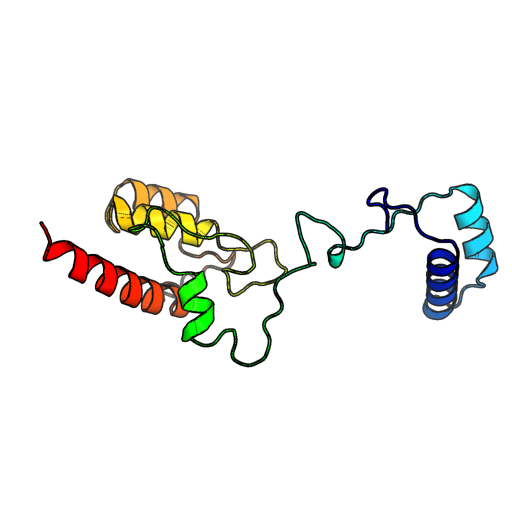106 -3.151 17.065 1.00 88.69 101 ALA A O 1
ATOM 789 N N . VAL A 1 102 ? -6.466 -1.643 16.786 1.00 90.38 102 VAL A N 1
ATOM 790 C CA . VAL A 1 102 ? -6.242 -1.444 18.227 1.00 90.38 102 VAL A CA 1
ATOM 791 C C . VAL A 1 102 ? -7.453 -0.777 18.878 1.00 90.38 102 VAL A C 1
ATOM 793 O O . VAL A 1 102 ? -7.922 -1.254 19.911 1.00 90.38 102 VAL A O 1
ATOM 796 N N . TYR A 1 103 ? -8.007 0.267 18.257 1.00 88.25 103 TYR A N 1
ATOM 797 C CA . TYR A 1 103 ? -9.221 0.931 18.727 1.00 88.25 103 TYR A CA 1
ATOM 798 C C . TYR A 1 103 ? -10.388 -0.058 18.858 1.00 88.25 103 TYR A C 1
ATOM 800 O O . TYR A 1 103 ? -11.026 -0.130 19.908 1.00 88.25 103 TYR A O 1
ATOM 808 N N . GLY A 1 104 ? -10.632 -0.878 17.830 1.00 85.62 104 GLY A N 1
ATOM 809 C CA . GLY A 1 104 ? -11.686 -1.894 17.828 1.00 85.62 104 GLY A CA 1
ATOM 810 C C . GLY A 1 104 ? -11.505 -2.947 18.924 1.00 85.62 104 GLY A C 1
ATOM 811 O O . GLY A 1 104 ? -12.473 -3.306 19.598 1.00 85.62 104 GLY A O 1
ATOM 812 N N . LEU A 1 105 ? -10.268 -3.394 19.163 1.00 89.81 105 LEU A N 1
ATOM 813 C CA . LEU A 1 105 ? -9.943 -4.316 20.253 1.00 89.81 105 LEU A CA 1
ATOM 814 C C . LEU A 1 105 ? -10.221 -3.680 21.622 1.00 89.81 105 LEU A C 1
ATOM 816 O O . LEU A 1 105 ? -10.897 -4.278 22.461 1.00 89.81 105 LEU A O 1
ATOM 820 N N . LEU A 1 106 ? -9.747 -2.450 21.843 1.00 91.12 106 LEU A N 1
ATOM 821 C CA . LEU A 1 106 ? -9.959 -1.736 23.102 1.00 91.12 106 LEU A CA 1
ATOM 822 C C . LEU A 1 106 ? -11.444 -1.485 23.369 1.00 91.12 106 LEU A C 1
ATOM 824 O O . LEU A 1 106 ? -11.925 -1.715 24.480 1.00 91.12 106 LEU A O 1
ATOM 828 N N . LEU A 1 107 ? -12.181 -1.077 22.336 1.00 87.88 107 LEU A N 1
ATOM 829 C CA . LEU A 1 107 ? -13.620 -0.875 22.409 1.00 87.88 107 LEU A CA 1
ATOM 830 C C . LEU A 1 107 ? -14.351 -2.171 22.775 1.00 87.88 107 LEU A C 1
ATOM 832 O O . LEU A 1 107 ? -15.245 -2.141 23.617 1.00 87.88 107 LEU A O 1
ATOM 836 N N . THR A 1 108 ? -13.953 -3.298 22.180 1.00 84.81 108 THR A N 1
ATOM 837 C CA . THR A 1 108 ? -14.608 -4.595 22.394 1.00 84.81 108 THR A CA 1
ATOM 838 C C . THR A 1 108 ? -14.379 -5.142 23.805 1.00 84.81 108 THR A C 1
ATOM 840 O O . THR A 1 108 ? -15.326 -5.614 24.429 1.00 84.81 108 THR A O 1
ATOM 843 N N . PHE A 1 109 ? -13.147 -5.081 24.324 1.00 88.88 109 PHE A N 1
ATOM 844 C CA . PHE A 1 109 ? -12.800 -5.735 25.596 1.00 88.88 109 PHE A CA 1
ATOM 845 C C . PHE A 1 109 ? -12.840 -4.822 26.820 1.00 88.88 109 PHE A C 1
ATOM 847 O O . PHE A 1 109 ? -13.086 -5.305 27.923 1.00 88.88 109 PHE A O 1
ATOM 854 N N . TYR A 1 110 ? -12.589 -3.523 26.650 1.00 90.88 110 TYR A N 1
ATOM 855 C CA . TYR A 1 110 ? -12.526 -2.573 27.764 1.00 90.88 110 TYR A CA 1
ATOM 856 C C . TYR A 1 110 ? -13.668 -1.555 27.732 1.00 90.88 110 TYR A C 1
ATOM 858 O O . TYR A 1 110 ? -14.050 -1.031 28.776 1.00 90.88 110 TYR A O 1
ATOM 866 N N . GLY A 1 111 ? -14.245 -1.295 26.557 1.00 87.25 111 GLY A N 1
ATOM 867 C CA . GLY A 1 111 ? -15.283 -0.288 26.371 1.00 87.25 111 GLY A CA 1
ATOM 868 C C . GLY A 1 111 ? -14.720 1.116 26.136 1.00 87.25 111 GLY A C 1
ATOM 869 O O . GLY A 1 111 ? -13.560 1.420 26.433 1.00 87.25 111 GLY A O 1
ATOM 870 N N . LYS A 1 112 ? -15.573 1.986 25.583 1.00 85.81 112 LYS A N 1
ATOM 871 C CA . LYS A 1 112 ? -15.205 3.338 25.126 1.00 85.81 112 LYS A CA 1
ATOM 872 C C . LYS A 1 112 ? -14.706 4.261 26.249 1.00 85.81 112 LYS A C 1
ATOM 874 O O . LYS A 1 112 ? -13.820 5.070 26.014 1.00 85.81 112 LYS A O 1
ATOM 879 N N . ASP A 1 113 ? -15.244 4.112 27.459 1.00 90.44 113 ASP A N 1
ATOM 880 C CA . ASP A 1 113 ? -14.956 4.988 28.607 1.00 90.44 113 ASP A CA 1
ATOM 881 C C . ASP A 1 113 ? -13.845 4.413 29.510 1.00 90.44 113 ASP A C 1
ATOM 883 O O . ASP A 1 113 ? -13.656 4.839 30.648 1.00 90.44 113 ASP A O 1
ATOM 887 N N . SER A 1 114 ? -13.122 3.396 29.030 1.00 94.50 114 SER A N 1
ATOM 888 C CA . SER A 1 114 ? -12.058 2.747 29.794 1.00 94.50 114 SER A CA 1
ATOM 889 C C . SER A 1 114 ? -10.785 3.584 29.854 1.00 94.50 114 SER A C 1
ATOM 891 O O . SER A 1 114 ? -10.423 4.284 28.910 1.00 94.50 114 SER A O 1
ATOM 893 N N . SER A 1 115 ? -10.022 3.421 30.937 1.00 97.00 115 SER A N 1
ATOM 894 C CA . SER A 1 115 ? -8.714 4.075 31.082 1.00 97.00 115 SER A CA 1
ATOM 895 C C . SER A 1 115 ? -7.727 3.705 29.965 1.00 97.00 115 SER A C 1
ATOM 897 O O . SER A 1 115 ? -6.864 4.501 29.605 1.00 97.00 115 SER A O 1
ATOM 899 N N . GLN A 1 116 ? -7.845 2.493 29.415 1.00 95.94 116 GLN A N 1
ATOM 900 C CA . GLN A 1 116 ? -7.049 1.986 28.305 1.00 95.94 116 GLN A CA 1
ATOM 901 C C . GLN A 1 116 ? -7.384 2.740 27.020 1.00 95.94 116 GLN A C 1
ATOM 903 O O . GLN A 1 116 ? -6.469 3.177 26.325 1.00 95.94 116 GLN A O 1
ATOM 908 N N . MET A 1 117 ? -8.679 2.936 26.746 1.00 92.06 117 MET A N 1
ATOM 909 C CA . MET A 1 117 ? -9.137 3.730 25.611 1.00 92.06 117 MET A CA 1
ATOM 910 C C . MET A 1 117 ? -8.671 5.182 25.736 1.00 92.06 117 MET A C 1
ATOM 912 O O . MET A 1 117 ? -8.085 5.710 24.798 1.00 92.06 117 MET A O 1
ATOM 916 N N . THR A 1 118 ? -8.832 5.807 26.907 1.00 92.62 118 THR A N 1
ATOM 917 C CA . THR A 1 118 ? -8.359 7.182 27.140 1.00 92.62 118 THR A CA 1
ATOM 918 C C . THR A 1 118 ? -6.859 7.315 26.876 1.00 92.62 118 THR A C 1
ATOM 920 O O . THR A 1 118 ? -6.454 8.143 26.070 1.00 92.62 118 THR A O 1
ATOM 923 N N . LYS A 1 119 ? -6.032 6.432 27.456 1.00 95.69 119 LYS A N 1
ATOM 924 C CA . LYS A 1 119 ? -4.575 6.436 27.232 1.00 95.69 119 LYS A CA 1
ATOM 925 C C . LYS A 1 119 ? -4.190 6.246 25.766 1.00 95.69 119 LYS A C 1
ATOM 927 O O . LYS A 1 119 ? -3.179 6.791 25.330 1.00 95.69 119 LYS A O 1
ATOM 932 N N . PHE A 1 120 ? -4.938 5.426 25.031 1.00 92.94 120 PHE A N 1
ATOM 933 C CA . PHE A 1 120 ? -4.704 5.204 23.610 1.00 92.94 120 PHE A CA 1
ATOM 934 C C . PHE A 1 120 ? -4.989 6.473 22.804 1.00 92.94 120 PHE A C 1
ATOM 936 O O . PHE A 1 120 ? -4.114 6.917 22.066 1.00 92.94 120 PHE A O 1
ATOM 943 N N . LEU A 1 121 ? -6.157 7.085 23.009 1.00 89.50 121 LEU A N 1
ATOM 944 C CA . LEU A 1 121 ? -6.561 8.304 22.306 1.00 89.50 121 LEU A CA 1
ATOM 945 C C . LEU A 1 121 ? -5.663 9.500 22.648 1.00 89.50 121 LEU A C 1
ATOM 947 O O . LEU A 1 121 ? -5.302 10.264 21.760 1.00 89.50 121 LEU A O 1
ATOM 951 N N . ASP A 1 122 ? -5.240 9.630 23.907 1.00 90.50 122 ASP A N 1
ATOM 952 C CA . ASP A 1 122 ? -4.325 10.697 24.335 1.00 90.50 122 ASP A CA 1
ATOM 953 C C . ASP A 1 122 ? -2.948 10.584 23.664 1.00 90.50 122 ASP A C 1
ATOM 955 O O . ASP A 1 122 ? -2.274 11.586 23.435 1.00 90.50 122 ASP A O 1
ATOM 959 N N . LYS A 1 123 ? -2.505 9.355 23.371 1.00 92.31 123 LYS A N 1
ATOM 960 C CA . LYS A 1 123 ? -1.173 9.094 22.817 1.00 92.31 123 LYS A CA 1
ATOM 961 C C . LYS A 1 123 ? -1.149 9.052 21.291 1.00 92.31 123 LYS A C 1
ATOM 963 O O . LYS A 1 123 ? -0.166 9.488 20.698 1.00 92.31 123 LYS A O 1
ATOM 968 N N . TYR A 1 124 ? -2.169 8.461 20.677 1.00 87.00 124 TYR A N 1
ATOM 969 C CA . TYR A 1 124 ? -2.197 8.146 19.247 1.00 87.00 124 TYR A CA 1
ATOM 970 C C . TYR A 1 124 ? -3.275 8.913 18.480 1.00 87.00 124 TYR A C 1
ATOM 972 O O . TYR A 1 124 ? -3.485 8.625 17.306 1.00 87.00 124 TYR A O 1
ATOM 980 N N . GLY A 1 125 ? -3.953 9.865 19.123 1.00 85.69 125 GLY A N 1
ATOM 981 C CA . GLY A 1 125 ? -4.987 10.664 18.484 1.00 85.69 125 GLY A CA 1
ATOM 982 C C . GLY A 1 125 ? -6.319 9.931 18.342 1.00 85.69 125 GLY A C 1
ATOM 983 O O . GLY A 1 125 ? -6.521 8.821 18.849 1.00 85.69 125 GLY A O 1
ATOM 984 N N . ARG A 1 126 ? -7.255 10.590 17.663 1.00 80.69 126 ARG A N 1
ATOM 985 C CA . ARG A 1 126 ? -8.649 10.153 17.469 1.00 80.69 126 ARG A CA 1
ATOM 986 C C . ARG A 1 126 ? -8.940 9.645 16.063 1.00 80.69 126 ARG A C 1
ATOM 988 O O . ARG A 1 126 ? -10.063 9.208 15.816 1.00 80.69 126 ARG A O 1
ATOM 995 N N . SER A 1 127 ? -7.959 9.708 15.173 1.00 75.62 127 SER A N 1
ATOM 996 C CA . SER A 1 127 ? -8.095 9.311 13.779 1.00 75.62 127 SER A CA 1
ATOM 997 C C . SER A 1 127 ? -7.018 8.308 13.388 1.00 75.62 127 SER A C 1
ATOM 999 O O . SER A 1 127 ? -5.906 8.324 13.916 1.00 75.62 127 SER A O 1
ATOM 1001 N N . GLU A 1 128 ? -7.340 7.446 12.423 1.00 73.50 128 GLU A N 1
ATOM 1002 C CA . GLU A 1 128 ? -6.318 6.666 11.721 1.00 73.50 128 GLU A CA 1
ATOM 1003 C C . GLU A 1 128 ? -5.480 7.534 10.761 1.00 73.50 128 GLU A C 1
ATOM 1005 O O . GLU A 1 128 ? -4.417 7.107 10.307 1.00 73.50 128 GLU A O 1
ATOM 1010 N N . TYR A 1 129 ? -5.943 8.756 10.476 1.00 72.50 129 TYR A N 1
ATOM 1011 C CA . TYR A 1 129 ? -5.306 9.722 9.591 1.00 72.50 129 TYR A CA 1
ATOM 1012 C C . TYR A 1 129 ? -4.467 10.747 10.350 1.00 72.50 129 TYR A C 1
ATOM 1014 O O . TYR A 1 129 ? -4.781 11.162 11.461 1.00 72.50 129 TYR A O 1
ATOM 1022 N N . TRP A 1 130 ? -3.419 11.230 9.682 1.00 63.22 130 TRP A N 1
ATOM 1023 C CA . TRP A 1 130 ? -2.517 12.268 10.193 1.00 63.22 130 TRP A CA 1
ATOM 1024 C C . TRP A 1 130 ? -3.165 13.651 10.335 1.00 63.22 130 TRP A C 1
ATOM 1026 O O . TRP A 1 130 ? -2.563 14.540 10.933 1.00 63.22 130 TRP A O 1
ATOM 1036 N N . TYR A 1 131 ? -4.347 13.856 9.747 1.00 61.00 131 TYR A N 1
ATOM 1037 C CA . TYR A 1 131 ? -5.073 15.115 9.827 1.00 61.00 131 TYR A CA 1
ATOM 1038 C C . TYR A 1 131 ? -6.251 14.971 10.782 1.00 61.00 131 TYR A C 1
ATOM 1040 O O . TYR A 1 131 ? -7.230 14.288 10.489 1.00 61.00 131 TYR A O 1
ATOM 1048 N N . GLU A 1 132 ? -6.139 15.639 11.921 1.00 61.66 132 GLU A N 1
ATOM 1049 C CA . GLU A 1 132 ? -7.248 15.878 12.829 1.00 61.66 132 GLU A CA 1
ATOM 1050 C C . GLU A 1 132 ? -7.680 17.324 12.606 1.00 61.66 132 GLU A C 1
ATOM 1052 O O . GLU A 1 132 ? -6.935 18.246 12.942 1.00 61.66 132 GLU A O 1
ATOM 1057 N N . ASP A 1 133 ? -8.849 17.544 12.005 1.00 61.41 133 ASP A N 1
ATOM 1058 C CA . ASP A 1 133 ? -9.464 18.865 12.062 1.00 61.41 133 ASP A CA 1
ATOM 1059 C C . ASP A 1 133 ? -9.996 19.053 13.493 1.00 61.41 133 ASP A C 1
ATOM 1061 O O . ASP A 1 133 ? -10.935 18.364 13.895 1.00 61.41 133 ASP A O 1
ATOM 1065 N N . PRO A 1 134 ? -9.429 19.969 14.297 1.00 57.09 134 PRO A N 1
ATOM 1066 C CA . PRO A 1 134 ? -9.867 20.174 15.676 1.00 57.09 134 PRO A CA 1
ATOM 1067 C C . PRO A 1 134 ? -11.297 20.734 15.772 1.00 57.09 134 PRO A C 1
ATOM 1069 O O . PRO A 1 134 ? -11.876 20.769 16.862 1.00 57.09 134 PRO A O 1
ATOM 1072 N N . THR A 1 135 ? -11.864 21.203 14.657 1.00 56.12 135 THR A N 1
ATOM 1073 C CA . THR A 1 135 ? -13.255 21.652 14.545 1.00 56.12 135 THR A CA 1
ATOM 1074 C C . THR A 1 135 ? -14.197 20.545 14.077 1.00 56.12 135 THR A C 1
ATOM 1076 O O . THR A 1 135 ? -15.405 20.637 14.322 1.00 56.12 135 THR A O 1
ATOM 1079 N N . ASP A 1 136 ? -13.654 19.472 13.499 1.00 58.12 136 ASP A N 1
ATOM 1080 C CA . ASP A 1 136 ? -14.413 18.299 13.105 1.00 58.12 136 ASP A CA 1
ATOM 1081 C C . ASP A 1 136 ? -14.625 17.383 14.314 1.00 58.12 136 ASP A C 1
ATOM 1083 O O . ASP A 1 136 ? -13.746 16.668 14.793 1.00 58.12 136 ASP A O 1
ATOM 1087 N N . LYS A 1 137 ? -15.840 17.448 14.857 1.00 48.59 137 LYS A N 1
ATOM 1088 C CA . LYS A 1 137 ? -16.294 16.551 15.926 1.00 48.59 137 LYS A CA 1
ATOM 1089 C C . LYS A 1 137 ? -16.842 15.233 15.383 1.00 48.59 137 LYS A C 1
ATOM 1091 O O . LYS A 1 137 ? -17.350 14.438 16.179 1.00 48.59 137 LYS A O 1
ATOM 1096 N N . SER A 1 138 ? -16.822 15.021 14.067 1.00 47.34 138 SER A N 1
ATOM 1097 C CA . SER A 1 138 ? -17.193 13.737 13.501 1.00 47.34 138 SER A CA 1
ATOM 1098 C C . SER A 1 138 ? -16.085 12.737 13.826 1.00 47.34 138 SER A C 1
ATOM 1100 O O . SER A 1 138 ? -14.939 12.851 13.410 1.00 47.34 138 SER A O 1
ATOM 1102 N N . GLU A 1 139 ? -16.412 11.764 14.673 1.00 49.03 139 GLU A N 1
ATOM 1103 C CA . GLU A 1 139 ? -15.615 10.546 14.718 1.00 49.03 139 GLU A CA 1
ATOM 1104 C C . GLU A 1 139 ? -15.750 9.903 13.336 1.00 49.03 139 GLU A C 1
ATOM 1106 O O . GLU A 1 139 ? -16.884 9.749 12.880 1.00 49.03 139 GLU A O 1
ATOM 1111 N N . ASP A 1 140 ? -14.627 9.570 12.695 1.00 52.00 140 ASP A N 1
ATOM 1112 C CA . ASP A 1 140 ? -14.518 9.093 11.310 1.00 52.00 140 ASP A CA 1
ATOM 1113 C C . ASP A 1 140 ? -15.759 8.290 10.858 1.00 52.00 140 ASP A C 1
ATOM 1115 O O . ASP A 1 140 ? -15.981 7.132 11.242 1.00 52.00 140 ASP A O 1
ATOM 1119 N N . CYS A 1 141 ? -16.657 8.981 10.148 1.00 42.69 141 CYS A N 1
ATOM 1120 C CA . CYS A 1 141 ? -18.084 8.643 10.099 1.00 42.69 141 CYS A CA 1
ATOM 1121 C C . CYS A 1 141 ? -18.376 7.314 9.389 1.00 42.69 141 CYS A C 1
ATOM 1123 O O . CYS A 1 141 ? -19.306 6.600 9.771 1.00 42.69 141 CYS A O 1
ATOM 1125 N N . LEU A 1 142 ? -17.533 6.936 8.424 1.00 44.22 142 LEU A N 1
ATOM 1126 C CA . LEU A 1 142 ? -17.649 5.683 7.674 1.00 44.22 142 LEU A CA 1
ATOM 1127 C C . LEU A 1 142 ? -17.210 4.466 8.501 1.00 44.22 142 LEU A C 1
ATOM 1129 O O . LEU A 1 142 ? -17.814 3.397 8.414 1.00 44.22 142 LEU A O 1
ATOM 1133 N N . LEU A 1 143 ? -16.195 4.628 9.351 1.00 51.06 143 LEU A N 1
ATOM 1134 C CA . LEU A 1 143 ? -15.701 3.559 10.216 1.00 51.06 143 LEU A CA 1
ATOM 1135 C C . LEU A 1 143 ? -16.607 3.360 11.429 1.00 51.06 143 LEU A C 1
ATOM 1137 O O . LEU A 1 143 ? -16.902 2.227 11.804 1.00 51.06 143 LEU A O 1
ATOM 1141 N N . GLN A 1 144 ? -17.081 4.448 12.034 1.00 49.41 144 GLN A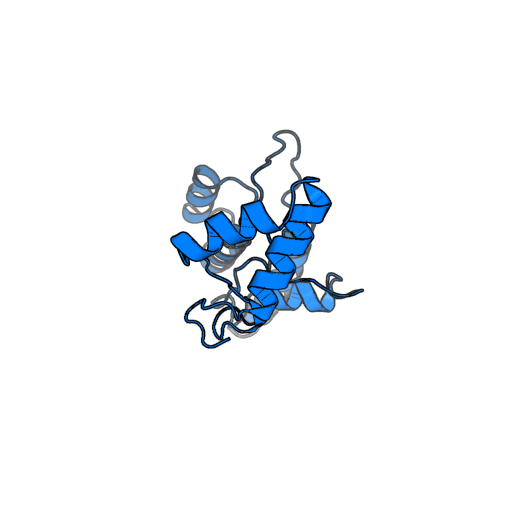 N 1
ATOM 1142 C CA . GLN A 1 144 ? -17.884 4.397 13.251 1.00 49.41 144 GLN A CA 1
ATOM 1143 C C . GLN A 1 144 ? -19.308 3.892 13.023 1.00 49.41 144 GLN A C 1
ATOM 1145 O O . GLN A 1 144 ? -19.755 3.064 13.815 1.00 49.41 144 GLN A O 1
ATOM 1150 N N . GLU A 1 145 ? -20.031 4.313 11.976 1.00 50.03 145 GLU A N 1
ATOM 1151 C CA . GLU A 1 145 ? -21.376 3.763 11.727 1.00 50.03 145 GLU A CA 1
ATOM 1152 C C . GLU A 1 145 ? -21.324 2.252 11.489 1.00 50.03 145 GLU A C 1
ATOM 1154 O O . GLU A 1 145 ? -22.162 1.519 12.016 1.00 50.03 145 GLU A O 1
ATOM 1159 N N . HIS A 1 146 ? -20.317 1.773 10.758 1.00 51.38 146 HIS A N 1
ATOM 1160 C CA . HIS A 1 146 ? -20.230 0.372 10.368 1.00 51.38 146 HIS A CA 1
ATOM 1161 C C . HIS A 1 146 ? -19.673 -0.517 11.489 1.00 51.38 146 HIS A C 1
ATOM 1163 O O . HIS A 1 146 ? -20.266 -1.550 11.808 1.00 51.38 146 HIS A O 1
ATOM 1169 N N . VAL A 1 147 ? -18.609 -0.080 12.178 1.00 51.19 147 VAL A N 1
ATOM 1170 C CA . VAL A 1 147 ? -18.104 -0.748 13.389 1.00 51.19 147 VAL A CA 1
ATOM 1171 C C . VAL A 1 147 ? -19.183 -0.762 14.469 1.00 51.19 147 VAL A C 1
ATOM 1173 O O . VAL A 1 147 ? -19.382 -1.805 15.083 1.00 51.19 147 VAL A O 1
ATOM 1176 N N . ARG A 1 148 ? -19.950 0.326 14.658 1.00 52.16 148 ARG A N 1
ATOM 1177 C CA . ARG A 1 148 ? -21.117 0.323 15.555 1.00 52.16 148 ARG A CA 1
ATOM 1178 C C . ARG A 1 148 ? -22.168 -0.677 15.071 1.00 52.16 148 ARG A C 1
ATOM 1180 O O . ARG A 1 148 ? -22.549 -1.534 15.857 1.00 52.16 148 ARG A O 1
ATOM 1187 N N . ARG A 1 149 ? -22.623 -0.645 13.814 1.00 52.69 149 ARG A N 1
ATOM 1188 C CA . ARG A 1 149 ? -23.675 -1.562 13.323 1.00 52.69 149 ARG A CA 1
ATOM 1189 C C . ARG A 1 149 ? -23.291 -3.039 13.450 1.00 52.69 149 ARG A C 1
ATOM 1191 O O . ARG A 1 149 ? -24.118 -3.826 13.913 1.00 52.69 149 ARG A O 1
ATOM 1198 N N . VAL A 1 150 ? -22.051 -3.398 13.114 1.00 51.41 150 VAL A N 1
ATOM 1199 C CA . VAL A 1 150 ? -21.565 -4.786 13.150 1.00 51.41 150 VAL A CA 1
ATOM 1200 C C . VAL A 1 150 ? -21.214 -5.238 14.570 1.00 51.41 150 VAL A C 1
ATOM 1202 O O . VAL A 1 150 ? -21.634 -6.324 14.979 1.00 51.41 150 VAL A O 1
ATOM 1205 N N . LEU A 1 151 ? -20.524 -4.412 15.371 1.00 49.59 151 LEU A N 1
ATOM 1206 C CA . LEU A 1 151 ? -20.265 -4.745 16.777 1.00 49.59 151 LEU A CA 1
ATOM 1207 C C . LEU A 1 151 ? -21.561 -4.795 17.585 1.00 49.59 151 LEU A C 1
ATOM 1209 O O . LEU A 1 151 ? -21.715 -5.708 18.385 1.00 49.59 151 LEU A O 1
ATOM 1213 N N . PHE A 1 152 ? -22.514 -3.877 17.389 1.00 47.00 152 PHE A N 1
ATOM 1214 C CA . PHE A 1 152 ? -23.772 -3.905 18.141 1.00 47.00 152 PHE A CA 1
ATOM 1215 C C . PHE A 1 152 ? -24.657 -5.095 17.756 1.00 47.00 152 PHE A C 1
ATOM 1217 O O . PHE A 1 152 ? -25.248 -5.683 18.658 1.00 47.00 152 PHE A O 1
ATOM 1224 N N . HIS A 1 153 ? -24.705 -5.520 16.485 1.00 44.97 153 HIS A N 1
ATOM 1225 C CA . HIS A 1 153 ? -25.406 -6.760 16.115 1.00 44.97 153 HIS A CA 1
ATOM 1226 C C . HIS A 1 153 ? -24.736 -8.003 16.714 1.00 44.97 153 HIS A C 1
ATOM 1228 O O . HIS A 1 153 ? -25.418 -8.856 17.281 1.00 44.97 153 HIS A O 1
ATOM 1234 N N . SER A 1 154 ? -23.403 -8.081 16.663 1.00 42.50 154 SER A N 1
ATOM 1235 C CA . SER A 1 154 ? -22.647 -9.200 17.238 1.00 42.50 154 SER A CA 1
ATOM 1236 C C . SER A 1 154 ? -22.756 -9.248 18.771 1.00 42.50 154 SER A C 1
ATOM 1238 O O . SER A 1 154 ? -22.976 -10.304 19.361 1.00 42.50 154 SER A O 1
ATOM 1240 N N . LEU A 1 155 ? -22.695 -8.101 19.453 1.00 44.00 155 LEU A N 1
ATOM 1241 C CA . LEU A 1 155 ? -22.836 -8.009 20.911 1.00 44.00 155 LEU A CA 1
ATOM 1242 C C . LEU A 1 155 ? -24.283 -8.207 21.395 1.00 44.00 155 LEU A C 1
ATOM 1244 O O . LEU A 1 155 ? -24.478 -8.626 22.536 1.00 44.00 155 LEU A O 1
ATOM 1248 N N . ALA A 1 156 ? -25.293 -7.913 20.568 1.00 45.19 156 ALA A N 1
ATOM 1249 C CA . ALA A 1 156 ? -26.697 -8.174 20.888 1.00 45.19 156 ALA A CA 1
ATOM 1250 C C . ALA A 1 156 ? -27.037 -9.671 20.821 1.00 45.19 156 ALA A C 1
ATOM 1252 O O . ALA A 1 156 ? -27.745 -10.162 21.695 1.00 45.19 156 ALA A O 1
ATOM 1253 N N . HIS A 1 157 ? -26.483 -10.408 19.853 1.00 42.56 157 HIS A N 1
ATOM 1254 C CA . HIS A 1 157 ? -26.659 -11.863 19.760 1.00 42.56 157 HIS A CA 1
ATOM 1255 C C . HIS A 1 157 ? -25.959 -12.619 20.906 1.00 42.56 157 HIS A C 1
ATOM 1257 O O . HIS A 1 157 ? -26.472 -13.608 21.412 1.00 42.56 157 HIS A O 1
ATOM 1263 N N . ASN A 1 158 ? -24.821 -12.113 21.389 1.00 43.00 158 ASN A N 1
ATOM 1264 C CA . ASN A 1 158 ? -24.043 -12.767 22.449 1.00 43.00 158 ASN A CA 1
ATOM 1265 C C . ASN A 1 158 ? -24.575 -12.531 23.882 1.00 43.00 158 ASN A C 1
ATOM 1267 O O . ASN A 1 158 ? -24.058 -13.127 24.824 1.00 43.00 158 ASN A O 1
ATOM 1271 N N . ARG A 1 159 ? -25.588 -11.671 24.082 1.00 42.31 159 ARG A N 1
ATOM 1272 C CA . ARG A 1 159 ? -26.247 -11.485 25.395 1.00 42.31 159 ARG A CA 1
ATOM 1273 C C . ARG A 1 159 ? -27.464 -12.383 25.616 1.00 42.31 159 ARG A C 1
ATOM 1275 O O . ARG A 1 159 ? -27.963 -12.416 26.732 1.00 42.31 159 ARG A O 1
ATOM 1282 N N . SER A 1 160 ? -27.944 -13.082 24.588 1.00 38.66 160 SER A N 1
ATOM 1283 C CA . SER A 1 160 ? -29.053 -14.039 24.713 1.00 38.66 160 SER A CA 1
ATOM 1284 C C . SER A 1 160 ? -28.605 -15.481 24.978 1.00 38.66 160 SER A C 1
ATOM 1286 O O . SER A 1 160 ? -29.461 -16.335 25.179 1.00 38.66 160 SER A O 1
ATOM 1288 N N . GLU A 1 161 ? -27.295 -15.758 24.978 1.00 38.75 161 GLU A N 1
ATOM 1289 C CA . GLU A 1 161 ? -26.723 -17.105 25.171 1.00 38.75 161 GLU A CA 1
ATOM 1290 C C . GLU A 1 161 ? -25.874 -17.255 26.458 1.00 38.75 161 GLU A C 1
ATOM 1292 O O . GLU A 1 161 ? -25.168 -18.249 26.624 1.00 38.75 161 GLU A O 1
ATOM 1297 N N . MET A 1 162 ? -25.963 -16.299 27.392 1.00 36.59 162 MET A N 1
ATOM 1298 C CA . MET A 1 162 ? -25.463 -16.399 28.778 1.00 36.59 162 MET A CA 1
ATOM 1299 C C . MET A 1 162 ? -26.607 -16.178 29.760 1.00 36.59 162 MET A C 1
ATOM 1301 O O . MET A 1 162 ? -26.577 -16.822 30.831 1.00 36.59 162 MET A O 1
#

Sequence (162 aa):
MNGDGTARDELIDLVLRDLSTVHGIDVKKYYDRSSRDNAHFAWNWSADPHAMGAFAFFGPQQFNDEMYAQICSPAAHGKLLFAGEATSSCHAWVAASSWRAVYGLLLTFYGKDSSQMTKFLDKYGRSEYWYEDPTDKSEDCLLQEHVRRVLFHSLAHNRSEM

Secondary structure (DSSP, 8-state):
--SS-PPPHHHHHHHHHHHHHHHT--HHHHHHHHHHH-------GGG-TTTSSSS----TTTTSTTHHHHHHS-BTTTTB---SGGGSS-TTSS--SHHHHHHHHHHHHT-TTSHHHHHHHHHH-S-SSS---TT-----HHHHHHHHHHHHHHHHHTTS--

Foldseek 3Di:
DPVPQQDDPVVVVVVLVVVCVVVVHPSVVVVVVCVVPVPGGHDDQCPDPVRVDQKDDDDPCCPPDPNLLVLQEQPPQNPDGDWDQSNDPNMNDPLIDPLVNVLSSCCRPQNCPGPSNVVSCVVPNQDSDPDDPVPDPDRVPVSVVSNCVRNVVSVVVVVVPD

Radius of gyration: 23.56 Å; chains: 1; bounding box: 60×39×57 Å

pLDDT: mean 78.56, std 17.11, range [36.59, 97.69]

InterPro domains:
  IPR002937 Amine oxidase [PF01593] (7-91)
  IPR036188 FAD/NAD(P)-binding domain superfamily [G3DSA:3.50.50.60] (52-96)

Organism: NCBI:txid1052685